Protein AF-A0AAJ1GKU9-F1 (afdb_monomer_lite)

Radius of gyration: 16.88 Å; chains: 1; bounding box: 31×10×47 Å

Structure (mmCIF, N/CA/C/O backbone):
data_AF-A0AAJ1GKU9-F1
#
_entry.id   AF-A0AAJ1GKU9-F1
#
loop_
_atom_site.group_PDB
_atom_site.id
_atom_site.type_symbol
_atom_site.label_atom_id
_atom_site.label_alt_id
_atom_site.label_comp_id
_atom_site.label_asym_id
_atom_site.label_entity_id
_atom_site.label_seq_id
_atom_site.pdbx_PDB_ins_code
_at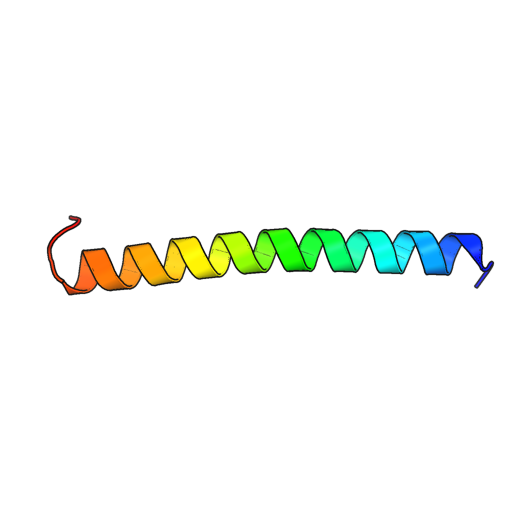om_site.Cartn_x
_atom_site.Cartn_y
_atom_site.Cartn_z
_atom_site.occupancy
_atom_site.B_iso_or_equiv
_atom_site.auth_seq_id
_atom_site.auth_comp_id
_atom_site.auth_asym_id
_atom_site.auth_atom_id
_atom_site.pdbx_PDB_model_num
ATOM 1 N N . MET A 1 1 ? -9.882 -0.410 25.174 1.00 65.06 1 MET A N 1
ATOM 2 C CA . MET A 1 1 ? -10.301 0.359 23.969 1.00 65.06 1 MET A CA 1
ATOM 3 C C . MET A 1 1 ? -11.770 0.082 23.663 1.00 65.06 1 MET A C 1
ATOM 5 O O . MET A 1 1 ? -12.096 -1.071 23.417 1.00 65.06 1 MET A O 1
ATOM 9 N N . LYS A 1 2 ? -12.644 1.102 23.642 1.00 87.62 2 LYS A N 1
ATOM 10 C CA . LYS A 1 2 ? -14.059 0.961 23.223 1.00 87.62 2 LYS A CA 1
ATOM 11 C C . LYS A 1 2 ? -14.136 0.190 21.889 1.00 87.62 2 LYS A C 1
ATOM 13 O O . LYS A 1 2 ? -13.381 0.514 20.968 1.00 87.62 2 LYS A O 1
ATOM 18 N N . ALA A 1 3 ? -15.018 -0.808 21.766 1.00 92.25 3 ALA A N 1
ATOM 19 C CA . ALA A 1 3 ? -15.064 -1.734 20.618 1.00 92.25 3 ALA A CA 1
ATOM 20 C C . ALA A 1 3 ? -15.125 -1.019 19.250 1.00 92.25 3 ALA A C 1
ATOM 22 O O . ALA A 1 3 ? -14.482 -1.428 18.277 1.00 92.25 3 ALA A O 1
ATOM 23 N N . LEU A 1 4 ? -15.817 0.124 19.199 1.00 94.19 4 LEU A N 1
ATOM 24 C CA . LEU A 1 4 ? -15.901 0.986 18.023 1.00 94.19 4 LEU A CA 1
ATOM 25 C C . LEU A 1 4 ? -14.534 1.525 17.567 1.00 94.19 4 LEU A C 1
ATOM 27 O O . LEU A 1 4 ? -14.248 1.523 16.368 1.00 94.19 4 LEU A O 1
ATOM 31 N N . LYS A 1 5 ? -13.671 1.946 18.502 1.00 95.25 5 LYS A N 1
ATOM 32 C CA . LYS A 1 5 ? -12.323 2.461 18.200 1.00 95.25 5 LYS A CA 1
ATOM 33 C C . LYS A 1 5 ? -11.461 1.362 17.572 1.00 95.25 5 LYS A C 1
ATOM 35 O O . LYS A 1 5 ? -10.861 1.589 16.526 1.00 95.25 5 LYS A O 1
ATOM 40 N N . LYS A 1 6 ? -11.504 0.141 18.125 1.00 95.44 6 LYS A N 1
ATOM 41 C CA . LYS A 1 6 ? -10.801 -1.036 17.573 1.00 95.44 6 LYS A CA 1
ATOM 42 C C . LYS A 1 6 ? -11.253 -1.349 16.141 1.00 95.44 6 LYS A C 1
ATOM 44 O O . LYS A 1 6 ? -10.426 -1.601 15.269 1.00 95.44 6 LYS A O 1
ATOM 49 N N . ARG A 1 7 ? 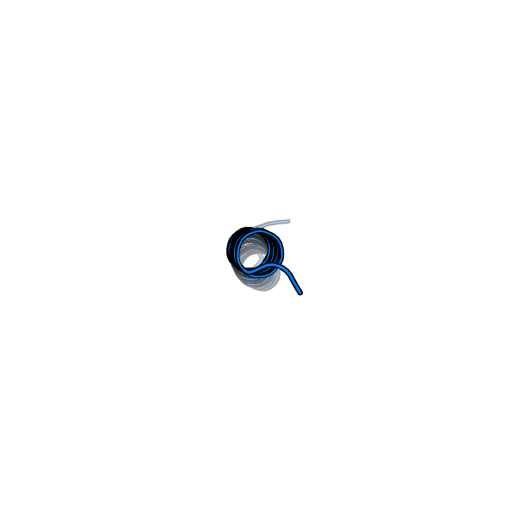-12.562 -1.279 15.865 1.00 96.06 7 ARG A N 1
ATOM 50 C CA . ARG A 1 7 ? -13.111 -1.473 14.511 1.00 96.06 7 ARG A CA 1
ATOM 51 C C . ARG A 1 7 ? -12.624 -0.409 13.522 1.00 96.06 7 ARG A C 1
ATOM 53 O O . ARG A 1 7 ? -12.250 -0.767 12.409 1.00 96.06 7 ARG A O 1
ATOM 60 N N . LYS A 1 8 ? -12.606 0.871 13.915 1.00 96.69 8 LYS A N 1
ATOM 61 C CA . LYS A 1 8 ? -12.112 1.970 13.063 1.00 96.69 8 LYS A CA 1
ATOM 62 C C . LYS A 1 8 ? -10.629 1.797 12.720 1.00 96.69 8 LYS A C 1
ATOM 64 O O . LYS A 1 8 ? -10.271 1.918 11.554 1.00 96.69 8 LYS A O 1
ATOM 69 N N . ILE A 1 9 ? -9.807 1.434 13.707 1.00 96.38 9 ILE A N 1
ATOM 70 C CA . ILE A 1 9 ? -8.370 1.187 13.515 1.00 96.38 9 ILE A CA 1
ATOM 71 C C . ILE A 1 9 ? -8.143 0.041 12.523 1.00 96.38 9 ILE A C 1
ATOM 73 O O . ILE A 1 9 ? -7.435 0.225 11.539 1.00 96.38 9 ILE A O 1
ATOM 77 N N . ARG A 1 10 ? -8.809 -1.109 12.703 1.00 96.19 10 ARG A N 1
ATOM 78 C CA . ARG A 1 10 ? -8.685 -2.242 11.765 1.00 96.19 10 ARG A CA 1
ATOM 79 C C . ARG A 1 10 ? -9.079 -1.873 10.334 1.00 96.19 10 ARG A C 1
ATOM 81 O O . ARG A 1 10 ? -8.378 -2.241 9.400 1.00 96.19 10 ARG A O 1
ATOM 88 N N . LYS A 1 11 ? -10.159 -1.102 10.157 1.00 97.00 11 LYS A N 1
ATOM 89 C CA . LYS A 1 11 ? -10.569 -0.611 8.830 1.00 97.00 11 LYS A CA 1
ATOM 90 C C . LYS A 1 11 ? -9.518 0.307 8.202 1.00 97.00 11 LYS A C 1
ATOM 92 O O . LYS A 1 11 ? -9.284 0.210 7.005 1.00 97.00 11 LYS A O 1
ATOM 97 N N . ALA A 1 12 ? -8.897 1.188 8.984 1.00 96.31 12 ALA A N 1
ATOM 98 C CA . ALA A 1 12 ? -7.846 2.070 8.481 1.00 96.31 12 ALA A CA 1
ATOM 99 C C . ALA A 1 12 ? -6.600 1.283 8.039 1.00 96.31 12 ALA A C 1
ATOM 101 O O . ALA A 1 12 ? -6.066 1.558 6.969 1.00 96.31 12 ALA A O 1
ATOM 102 N N . ILE A 1 13 ? -6.191 0.274 8.816 1.00 95.62 13 ILE A N 1
ATOM 103 C CA . ILE A 1 13 ? -5.069 -0.613 8.470 1.00 95.62 13 ILE A CA 1
ATOM 104 C C . ILE A 1 13 ? -5.363 -1.373 7.172 1.00 95.62 13 ILE A C 1
ATOM 106 O O . ILE A 1 13 ? -4.545 -1.342 6.262 1.00 95.62 13 ILE A O 1
ATOM 110 N N . ALA A 1 14 ? -6.547 -1.982 7.049 1.00 95.94 14 ALA A N 1
ATOM 111 C CA . ALA A 1 14 ? -6.925 -2.730 5.849 1.00 95.94 14 ALA A CA 1
ATOM 112 C C . ALA A 1 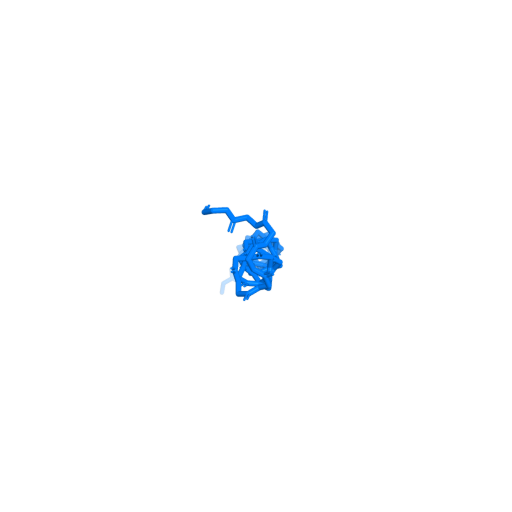14 ? -6.933 -1.858 4.579 1.00 95.94 14 ALA A C 1
ATOM 114 O O . ALA A 1 14 ? -6.490 -2.300 3.524 1.00 95.94 14 ALA A O 1
ATOM 115 N N . ARG A 1 15 ? -7.393 -0.602 4.676 1.00 95.50 15 ARG A N 1
ATOM 116 C CA . ARG A 1 15 ? -7.332 0.346 3.548 1.00 95.50 15 ARG A CA 1
ATOM 117 C C . ARG A 1 15 ? -5.893 0.679 3.165 1.00 95.50 15 ARG A C 1
ATOM 119 O O . ARG A 1 15 ? -5.548 0.573 1.997 1.00 95.50 15 ARG A O 1
ATOM 126 N N . ARG A 1 16 ? -5.048 1.005 4.151 1.00 93.75 16 ARG A N 1
ATOM 127 C CA . ARG A 1 16 ? -3.626 1.293 3.908 1.00 93.75 16 ARG A CA 1
ATOM 128 C C . ARG A 1 16 ? -2.894 0.105 3.291 1.00 93.75 16 ARG A C 1
ATOM 130 O O . ARG A 1 16 ? -2.083 0.315 2.404 1.00 93.75 16 ARG A O 1
ATOM 137 N N . ALA A 1 17 ? -3.189 -1.119 3.726 1.00 94.00 17 ALA A N 1
ATOM 138 C CA . ALA A 1 17 ? -2.589 -2.321 3.152 1.00 94.00 17 ALA A CA 1
ATOM 139 C C . ALA A 1 17 ? -2.883 -2.436 1.647 1.00 94.00 17 ALA A C 1
ATOM 141 O O . ALA A 1 17 ? -1.964 -2.661 0.870 1.00 94.00 17 ALA A O 1
ATOM 142 N N . LYS A 1 18 ? -4.129 -2.175 1.233 1.00 92.06 18 LYS A N 1
ATOM 143 C CA . LYS A 1 18 ? -4.526 -2.177 -0.183 1.00 92.06 18 LYS A CA 1
ATOM 144 C C . LYS A 1 18 ? -3.801 -1.104 -1.003 1.00 92.06 18 LYS A C 1
ATOM 146 O O . LYS A 1 18 ? -3.374 -1.363 -2.125 1.00 92.06 18 LYS A O 1
ATOM 151 N N . ASP A 1 19 ? -3.656 0.099 -0.452 1.00 90.06 19 ASP A N 1
ATOM 152 C CA . ASP A 1 19 ? -2.950 1.191 -1.135 1.00 90.06 19 ASP A CA 1
ATOM 153 C C . ASP A 1 19 ? -1.451 0.883 -1.285 1.00 90.06 19 ASP A C 1
ATOM 155 O O . ASP A 1 19 ? -0.863 1.132 -2.339 1.00 90.06 19 ASP A O 1
ATOM 159 N N . VAL A 1 20 ? -0.845 0.286 -0.252 1.00 90.81 20 VAL A N 1
ATOM 160 C CA . VAL A 1 20 ? 0.551 -0.173 -0.273 1.00 90.81 20 VAL A CA 1
ATOM 161 C C . VAL A 1 20 ? 0.743 -1.292 -1.292 1.00 90.81 20 VAL A C 1
ATOM 163 O O . VAL A 1 20 ? 1.687 -1.227 -2.073 1.00 90.81 20 VAL A O 1
ATOM 166 N N . GLU A 1 21 ? -0.156 -2.274 -1.338 1.00 90.88 21 GLU A N 1
ATOM 167 C CA . GLU A 1 21 ? -0.123 -3.360 -2.321 1.00 90.88 21 GLU A CA 1
ATOM 168 C C . GLU A 1 21 ? -0.193 -2.809 -3.751 1.00 90.88 21 GLU A C 1
ATOM 170 O O . GLU A 1 21 ? 0.651 -3.135 -4.583 1.00 90.88 21 GLU A O 1
ATOM 175 N N . LYS A 1 22 ? -1.117 -1.880 -4.027 1.00 91.31 22 LYS A N 1
ATOM 176 C CA . LYS A 1 22 ? -1.215 -1.223 -5.340 1.00 91.31 22 LYS A CA 1
ATOM 177 C C . LYS A 1 22 ? 0.072 -0.481 -5.708 1.00 91.31 22 LYS A C 1
ATOM 179 O O . LYS A 1 22 ? 0.532 -0.567 -6.847 1.00 91.31 22 LYS A O 1
ATOM 184 N N . TYR A 1 23 ? 0.656 0.250 -4.759 1.00 92.19 23 TYR A N 1
ATOM 185 C CA . TYR A 1 23 ? 1.927 0.942 -4.970 1.00 92.19 23 TYR A CA 1
ATOM 186 C C . TYR A 1 23 ? 3.066 -0.044 -5.264 1.00 92.19 23 TYR A C 1
ATOM 188 O O . TYR A 1 23 ? 3.824 0.170 -6.208 1.00 92.19 23 TYR A O 1
ATOM 196 N N . GLN A 1 24 ? 3.164 -1.136 -4.502 1.00 92.12 24 GLN A N 1
ATOM 197 C CA . GLN A 1 24 ? 4.176 -2.172 -4.701 1.00 92.12 24 GLN A CA 1
ATOM 198 C C . GLN A 1 24 ? 4.024 -2.867 -6.054 1.00 92.12 24 GLN A C 1
ATOM 200 O O . GLN A 1 24 ? 5.020 -3.010 -6.754 1.00 92.12 24 GLN A O 1
ATOM 205 N N . VAL A 1 25 ? 2.801 -3.219 -6.460 1.00 90.94 25 VAL A N 1
ATOM 206 C CA . VAL A 1 25 ? 2.514 -3.817 -7.773 1.00 90.94 25 VAL A CA 1
ATOM 207 C C . VAL A 1 25 ? 2.922 -2.867 -8.897 1.00 90.94 25 VAL A C 1
ATOM 209 O O . VAL A 1 25 ? 3.674 -3.258 -9.784 1.00 90.94 25 VAL A O 1
ATOM 212 N N . ASN A 1 26 ? 2.514 -1.597 -8.837 1.00 91.00 26 ASN A N 1
ATOM 213 C CA . ASN A 1 26 ? 2.898 -0.607 -9.847 1.00 91.00 26 ASN A CA 1
ATOM 214 C C . ASN A 1 26 ? 4.416 -0.400 -9.911 1.00 91.00 26 ASN A C 1
ATOM 216 O O . ASN A 1 26 ? 4.983 -0.287 -10.998 1.00 91.00 26 ASN A O 1
ATOM 220 N N . LYS A 1 27 ? 5.082 -0.361 -8.752 1.00 92.44 27 LYS A N 1
ATOM 221 C CA . LYS A 1 27 ? 6.539 -0.242 -8.664 1.00 92.44 27 LYS A CA 1
ATOM 222 C C . LYS A 1 27 ? 7.233 -1.473 -9.246 1.00 92.44 27 LYS A C 1
ATOM 224 O O . LYS A 1 27 ? 8.183 -1.317 -10.002 1.00 92.44 27 LYS A O 1
ATOM 229 N N . ALA A 1 28 ? 6.753 -2.673 -8.927 1.00 92.25 28 ALA A N 1
ATOM 230 C CA . ALA A 1 28 ? 7.296 -3.928 -9.433 1.00 92.25 28 ALA A CA 1
ATOM 231 C C . ALA A 1 28 ? 7.160 -4.017 -10.955 1.00 92.25 28 ALA A C 1
ATOM 233 O O . ALA A 1 28 ? 8.153 -4.253 -11.636 1.00 92.25 28 ALA A O 1
ATOM 234 N N . TRP A 1 29 ? 5.974 -3.727 -11.495 1.00 92.44 29 TRP A N 1
ATOM 235 C CA . TRP A 1 29 ? 5.769 -3.672 -12.940 1.00 92.44 29 TRP A CA 1
ATOM 236 C C . TRP A 1 29 ? 6.688 -2.652 -13.598 1.00 92.44 29 TRP A C 1
ATOM 238 O O . TRP A 1 29 ? 7.400 -2.995 -14.536 1.00 92.44 29 TRP A O 1
ATOM 248 N N . ARG A 1 30 ? 6.747 -1.418 -13.082 1.00 91.00 30 ARG A N 1
ATOM 249 C CA . ARG A 1 30 ? 7.628 -0.388 -13.642 1.00 91.00 30 ARG A CA 1
ATOM 250 C C . ARG A 1 30 ? 9.095 -0.816 -13.610 1.00 91.00 30 ARG A C 1
ATOM 252 O O . ARG A 1 30 ? 9.780 -0.625 -14.604 1.00 91.00 30 ARG A O 1
ATOM 259 N N . ASN A 1 31 ? 9.556 -1.433 -12.525 1.00 92.00 31 ASN A N 1
ATOM 260 C CA . A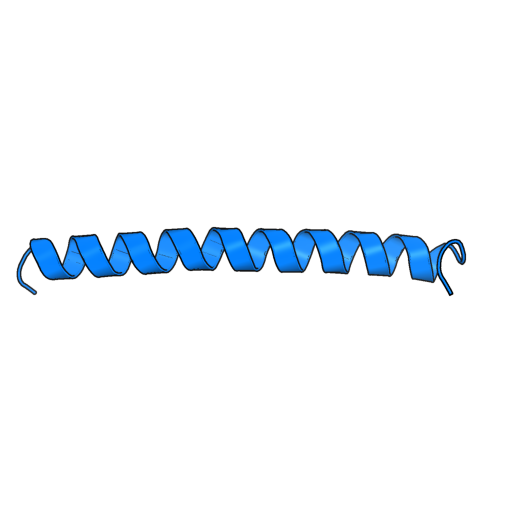SN A 1 31 ? 10.919 -1.952 -12.430 1.00 92.00 31 ASN A CA 1
ATOM 261 C C . ASN A 1 31 ? 11.193 -3.041 -13.477 1.00 92.00 31 ASN A C 1
ATOM 263 O O . ASN A 1 31 ? 12.234 -2.988 -14.120 1.00 92.00 31 ASN A O 1
ATOM 267 N N . ILE A 1 32 ? 10.260 -3.976 -13.690 1.00 93.19 32 ILE A N 1
ATOM 268 C CA . ILE A 1 32 ? 10.382 -5.017 -14.723 1.00 93.19 32 ILE A CA 1
ATOM 269 C C . ILE A 1 32 ? 10.454 -4.385 -16.117 1.00 93.19 32 ILE A C 1
ATOM 271 O O . ILE A 1 32 ? 11.342 -4.718 -16.893 1.00 93.19 32 ILE A O 1
ATOM 275 N N . PHE A 1 33 ? 9.561 -3.445 -16.434 1.00 87.94 33 PHE A N 1
ATOM 276 C CA . PHE A 1 33 ? 9.528 -2.792 -17.746 1.00 87.94 33 PHE A CA 1
ATOM 277 C C . PHE A 1 33 ? 10.743 -1.890 -18.006 1.00 87.94 33 PHE A C 1
ATOM 279 O O . PHE A 1 33 ? 11.205 -1.818 -19.143 1.00 87.94 33 PHE A O 1
ATOM 286 N N . VAL A 1 34 ? 11.269 -1.222 -16.976 1.00 90.31 34 VAL A N 1
ATOM 287 C CA . VAL A 1 34 ? 12.508 -0.431 -17.068 1.00 90.31 34 VAL A CA 1
ATOM 288 C C . VAL A 1 34 ? 13.716 -1.351 -17.234 1.00 90.31 34 VAL A C 1
ATOM 290 O O . VAL A 1 34 ? 14.538 -1.127 -18.114 1.00 90.31 34 VAL A O 1
ATOM 293 N N . GLN A 1 35 ? 13.809 -2.429 -16.449 1.00 89.50 35 GLN A N 1
ATOM 294 C CA . GLN A 1 35 ? 14.891 -3.411 -16.570 1.00 89.50 35 GLN A CA 1
ATOM 295 C C . GLN A 1 35 ? 14.872 -4.123 -17.928 1.00 89.50 35 GLN A C 1
ATOM 297 O O . GLN A 1 35 ? 15.926 -4.394 -18.494 1.00 89.50 35 GLN A O 1
ATOM 302 N N . ALA A 1 36 ? 13.685 -4.391 -18.472 1.00 91.62 36 ALA A N 1
ATOM 303 C CA . ALA A 1 36 ? 13.515 -4.928 -19.817 1.00 91.62 36 ALA A CA 1
ATOM 304 C C . ALA A 1 36 ? 13.822 -3.903 -20.928 1.00 91.62 36 ALA A C 1
ATOM 306 O O . ALA A 1 36 ? 13.769 -4.256 -22.103 1.00 91.62 36 ALA A O 1
ATOM 307 N N . GLY A 1 37 ? 14.106 -2.638 -20.589 1.00 88.12 37 GLY A N 1
ATOM 308 C CA . GLY A 1 37 ? 14.387 -1.568 -21.551 1.00 88.12 37 GLY A CA 1
ATOM 309 C C . GLY A 1 37 ? 13.172 -1.123 -22.372 1.00 88.12 37 GLY A C 1
ATOM 310 O O . GLY A 1 37 ? 13.324 -0.394 -23.348 1.00 88.12 37 GLY A O 1
ATOM 311 N N . ILE A 1 38 ? 11.969 -1.563 -21.990 1.00 90.06 38 ILE A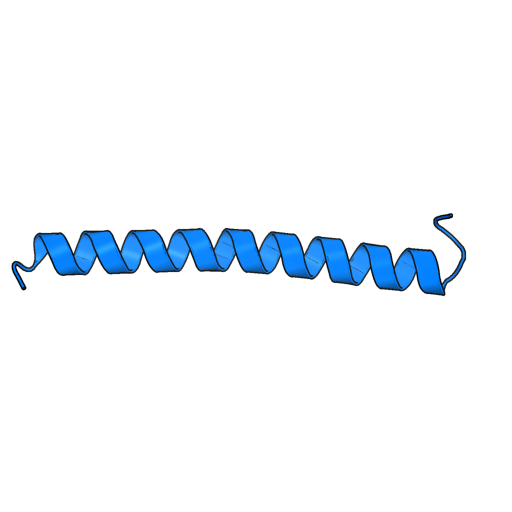 N 1
ATOM 312 C CA . ILE A 1 38 ? 10.707 -1.2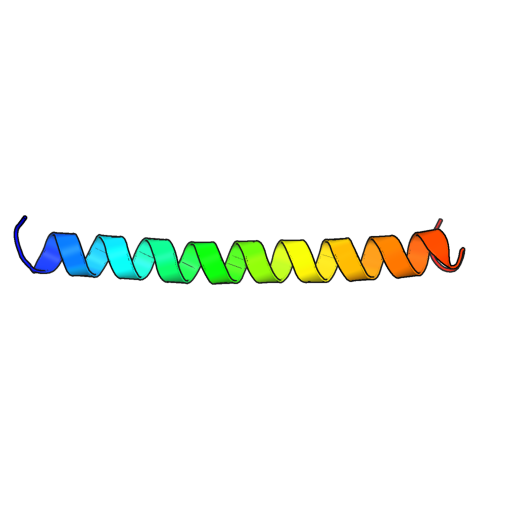29 -22.663 1.00 90.06 38 ILE A CA 1
ATOM 313 C C . ILE A 1 38 ? 10.268 0.186 -22.272 1.00 90.06 38 ILE A C 1
ATOM 315 O O . ILE A 1 38 ? 9.786 0.951 -23.106 1.00 90.06 38 ILE A O 1
ATOM 319 N N . LEU A 1 39 ? 10.436 0.537 -20.994 1.00 80.12 39 LEU A N 1
ATOM 320 C CA . LEU A 1 39 ? 10.239 1.893 -20.485 1.00 80.12 39 LEU A CA 1
ATOM 321 C C . LEU A 1 39 ? 11.600 2.567 -20.290 1.00 80.12 39 LEU A C 1
ATOM 323 O O . LEU A 1 39 ? 12.509 1.962 -19.726 1.00 80.12 39 LEU A O 1
ATOM 327 N N . LYS A 1 40 ? 11.709 3.821 -20.742 1.00 70.56 40 LYS A N 1
ATOM 328 C CA . LYS A 1 40 ? 12.857 4.704 -20.487 1.00 70.56 40 LYS A CA 1
ATOM 329 C C . LYS A 1 40 ? 12.825 5.287 -19.075 1.00 70.56 40 LYS A C 1
ATOM 331 O O . LYS A 1 40 ? 11.713 5.605 -18.586 1.00 70.56 40 LYS A O 1
#

pLDDT: mean 91.15, std 6.26, range [65.06, 97.0]

Secondary structure (DSSP, 8-state):
--HHHHHHHHHHHHHHHHHHHHHHHHHHHHHHHHHTTS--

Sequence (40 aa):
MKALKKRKIRKAIARRAKDVEKYQVNKAWRNIFVQAGILK

Foldseek 3Di:
DPPVVVVVVVVVVVVVVVVVVVVVVVVVVVVVCVVVVVDD